Protein AF-A0A2L0UGZ5-F1 (afdb_monomer)

Secondary structure (DSSP, 8-state):
--HHHHHHHHHH-----TTSEEEESS--TT-----SSTT--EEEE-HHHHHHHHHHTT-SSS--S---TT--TTTHHHHHHHHHHHHHHHSS-HHHHHHHHHT--GGGS---

Structure (mmCIF, N/CA/C/O backbone):
data_AF-A0A2L0UGZ5-F1
#
_entry.id   AF-A0A2L0UGZ5-F1
#
loop_
_atom_site.group_PDB
_atom_site.id
_atom_site.type_symbol
_atom_site.label_atom_id
_atom_site.label_alt_id
_atom_site.label_comp_id
_atom_site.label_asym_id
_atom_site.label_entity_id
_atom_site.label_seq_id
_atom_site.pdbx_PDB_ins_code
_atom_site.Cartn_x
_atom_site.Cartn_y
_atom_site.Cartn_z
_atom_site.occupancy
_atom_site.B_iso_or_equiv
_atom_site.auth_seq_id
_atom_site.auth_comp_id
_atom_site.auth_asym_id
_atom_site.auth_atom_id
_atom_site.pdbx_PDB_model_num
ATOM 1 N N . MET A 1 1 ? 9.710 -10.144 10.662 1.00 61.59 1 MET A N 1
ATOM 2 C CA . MET A 1 1 ? 8.912 -8.895 10.584 1.00 61.59 1 MET A CA 1
ATOM 3 C C . MET A 1 1 ? 8.493 -8.663 9.128 1.00 61.59 1 MET A C 1
ATOM 5 O O . MET A 1 1 ? 9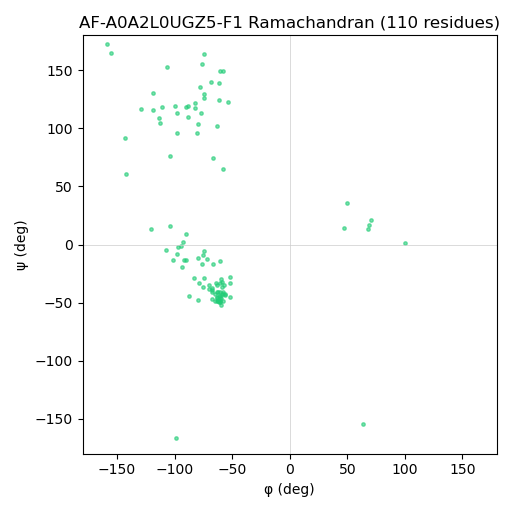.291 -8.956 8.250 1.00 61.59 1 MET A O 1
ATOM 9 N N . ARG A 1 2 ? 7.262 -8.204 8.836 1.00 83.81 2 ARG A N 1
ATOM 10 C CA . ARG A 1 2 ? 6.822 -7.892 7.455 1.00 83.81 2 ARG A CA 1
ATOM 11 C C . ARG A 1 2 ? 7.139 -6.418 7.126 1.00 83.81 2 ARG A C 1
ATOM 13 O O . ARG A 1 2 ? 6.530 -5.571 7.779 1.00 83.81 2 ARG A O 1
ATOM 20 N N . PRO A 1 3 ? 7.983 -6.097 6.120 1.00 88.56 3 PRO A N 1
ATOM 21 C CA . PRO A 1 3 ? 8.453 -4.727 5.858 1.00 88.56 3 PRO A CA 1
ATOM 22 C C . PRO A 1 3 ? 7.340 -3.680 5.743 1.00 88.56 3 PRO A C 1
ATOM 24 O O . PRO A 1 3 ? 7.392 -2.650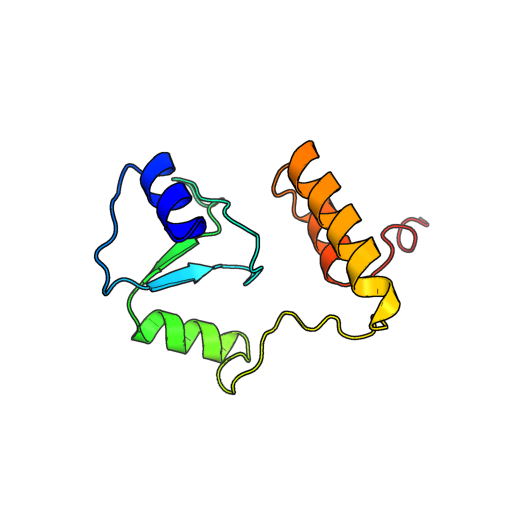 6.400 1.00 88.56 3 PRO A O 1
ATOM 27 N N . ARG A 1 4 ? 6.263 -3.990 5.008 1.00 89.81 4 ARG A N 1
ATOM 28 C CA . ARG A 1 4 ? 5.089 -3.107 4.871 1.00 89.81 4 ARG A CA 1
ATOM 29 C C . ARG A 1 4 ? 4.422 -2.763 6.205 1.00 89.81 4 ARG A C 1
ATOM 31 O O . ARG A 1 4 ? 4.021 -1.627 6.407 1.00 89.81 4 ARG A O 1
ATOM 38 N N . ARG A 1 5 ? 4.294 -3.734 7.121 1.00 92.75 5 ARG A N 1
ATOM 39 C CA . ARG A 1 5 ? 3.676 -3.481 8.436 1.00 92.75 5 ARG A CA 1
ATOM 40 C C . ARG A 1 5 ? 4.567 -2.606 9.303 1.00 92.75 5 ARG A C 1
ATOM 42 O O . ARG A 1 5 ? 4.044 -1.747 9.990 1.00 92.75 5 ARG A O 1
ATOM 49 N N . TYR A 1 6 ? 5.879 -2.816 9.236 1.00 93.12 6 TYR A N 1
ATOM 50 C CA . TYR A 1 6 ? 6.833 -1.968 9.939 1.00 93.12 6 TYR A CA 1
ATOM 51 C C . TYR A 1 6 ? 6.817 -0.534 9.412 1.00 93.12 6 TYR A C 1
ATOM 53 O O . TYR A 1 6 ? 6.681 0.385 10.204 1.00 93.12 6 TYR A O 1
ATOM 61 N N . ALA A 1 7 ? 6.872 -0.342 8.090 1.00 92.81 7 ALA A N 1
ATOM 62 C CA . ALA A 1 7 ? 6.808 0.988 7.486 1.00 92.81 7 ALA A CA 1
ATOM 63 C C . ALA A 1 7 ? 5.508 1.722 7.851 1.00 92.81 7 ALA A C 1
ATOM 65 O O . ALA A 1 7 ? 5.543 2.894 8.211 1.00 92.81 7 ALA A O 1
ATOM 66 N N . TYR A 1 8 ? 4.371 1.017 7.818 1.00 95.00 8 TYR A N 1
ATOM 67 C CA . TYR A 1 8 ? 3.088 1.570 8.247 1.00 95.00 8 TYR A CA 1
ATOM 68 C C . TYR A 1 8 ? 3.103 1.993 9.721 1.00 95.00 8 TYR A C 1
ATOM 70 O O . TYR A 1 8 ? 2.714 3.113 10.034 1.00 95.00 8 TYR A O 1
ATOM 78 N N . ASP A 1 9 ? 3.562 1.117 10.616 1.00 95.56 9 ASP A N 1
ATOM 79 C CA . ASP A 1 9 ? 3.640 1.391 12.055 1.00 95.56 9 ASP A CA 1
ATOM 80 C C . ASP A 1 9 ? 4.560 2.586 12.344 1.00 95.56 9 ASP A C 1
ATOM 82 O O . ASP A 1 9 ? 4.151 3.541 12.994 1.00 95.56 9 ASP A O 1
ATOM 86 N N . TYR A 1 10 ? 5.756 2.592 11.750 1.00 94.56 10 TYR A N 1
ATOM 87 C CA . TYR A 1 10 ? 6.745 3.656 11.902 1.00 94.56 10 TYR A CA 1
ATOM 88 C C . TYR A 1 10 ? 6.234 5.023 11.423 1.00 94.56 10 TYR A C 1
ATOM 90 O O . TYR A 1 10 ? 6.395 6.014 12.128 1.00 94.56 10 TYR A O 1
ATOM 98 N N . LEU A 1 11 ? 5.594 5.086 10.249 1.00 94.69 11 LEU A N 1
ATOM 99 C CA . LEU A 1 11 ? 5.169 6.359 9.652 1.00 94.69 11 LEU A CA 1
ATOM 100 C C . LEU A 1 11 ? 3.832 6.874 10.190 1.00 94.69 11 LEU A C 1
ATOM 102 O O . LEU A 1 11 ? 3.604 8.080 10.201 1.00 94.69 11 LEU A O 1
ATOM 106 N N . THR A 1 12 ? 2.938 5.986 10.628 1.00 92.94 12 THR A N 1
ATOM 107 C CA . THR A 1 12 ? 1.611 6.385 11.132 1.00 92.94 12 THR A CA 1
ATOM 108 C C . THR A 1 12 ? 1.509 6.392 12.656 1.00 92.94 12 THR A C 1
ATOM 110 O O . THR A 1 12 ? 0.523 6.902 13.188 1.00 92.94 12 THR A O 1
ATOM 113 N N . GLY A 1 13 ? 2.480 5.796 13.357 1.00 94.62 13 GLY A N 1
ATOM 114 C CA . GLY A 1 13 ? 2.435 5.543 14.799 1.00 94.62 13 GLY A CA 1
ATOM 115 C C . GLY A 1 13 ? 1.386 4.505 15.215 1.00 94.62 13 GLY A C 1
ATOM 116 O O . GLY A 1 13 ? 1.027 4.435 16.389 1.00 94.62 13 GLY A O 1
ATOM 117 N N . LYS A 1 14 ? 0.827 3.743 14.262 1.00 93.00 14 LYS A N 1
ATOM 118 C CA . LYS A 1 14 ? -0.283 2.810 14.501 1.00 93.00 14 LYS A CA 1
ATOM 119 C C . LYS A 1 14 ? 0.144 1.365 14.298 1.00 93.00 14 LYS A C 1
ATOM 121 O O . LYS A 1 14 ? 0.218 0.862 13.172 1.00 93.00 14 LYS A O 1
ATOM 126 N N . THR A 1 15 ? 0.245 0.643 15.406 1.00 94.56 15 THR A N 1
ATOM 127 C CA . THR A 1 15 ? 0.447 -0.802 15.372 1.00 94.56 15 THR A CA 1
ATOM 128 C C . THR A 1 15 ? -0.865 -1.511 15.042 1.00 94.56 15 THR A C 1
ATOM 130 O O . THR A 1 15 ? -1.823 -1.516 15.813 1.00 94.56 15 THR A O 1
ATOM 133 N N . LEU A 1 16 ? -0.924 -2.141 13.869 1.00 92.94 16 LEU A N 1
ATOM 134 C CA . LEU A 1 16 ? -2.112 -2.876 13.438 1.00 92.94 16 LEU A CA 1
ATOM 135 C C . LEU A 1 16 ? -2.210 -4.244 14.127 1.00 92.94 16 LEU A C 1
ATOM 137 O O . LEU A 1 16 ? -1.254 -5.026 14.107 1.00 92.94 16 LEU A O 1
ATOM 141 N N . HIS A 1 17 ? -3.409 -4.590 14.603 1.00 92.75 17 HIS A N 1
ATOM 142 C CA . HIS A 1 17 ? -3.740 -5.941 15.067 1.00 92.75 17 HIS A CA 1
ATOM 143 C C . HIS A 1 17 ? -3.515 -6.993 13.961 1.00 92.75 17 HIS A C 1
ATOM 145 O O . HIS A 1 17 ? -3.665 -6.709 12.767 1.00 92.75 17 HIS A O 1
ATOM 151 N N . SER A 1 18 ? -3.163 -8.227 14.335 1.00 88.44 18 SER A N 1
ATOM 152 C CA . SER A 1 18 ? -2.820 -9.313 13.397 1.00 88.44 18 SER A CA 1
ATOM 153 C C . SER A 1 18 ? -3.950 -9.661 12.417 1.00 88.44 18 SER A C 1
ATOM 155 O O . SER A 1 18 ? -3.680 -9.987 11.263 1.00 88.44 18 SER A O 1
ATOM 157 N N . GLY A 1 19 ? -5.208 -9.520 12.847 1.00 91.44 19 GLY A N 1
ATOM 158 C CA . GLY A 1 19 ? -6.404 -9.729 12.021 1.00 91.44 19 GLY A CA 1
ATOM 159 C C . GLY A 1 19 ? -6.664 -8.650 10.960 1.00 91.44 19 GLY A C 1
ATOM 160 O O . GLY A 1 19 ? -7.484 -8.866 10.069 1.00 91.44 19 GLY A O 1
ATOM 161 N N . ILE A 1 20 ? -5.968 -7.508 11.022 1.00 94.56 20 ILE A N 1
ATOM 162 C CA . ILE A 1 20 ? -6.083 -6.442 10.020 1.00 94.56 20 ILE A CA 1
ATOM 163 C C . ILE A 1 20 ? -5.196 -6.772 8.822 1.00 94.56 20 ILE A C 1
ATOM 165 O O . ILE A 1 20 ? -3.969 -6.908 8.944 1.00 94.56 20 ILE A O 1
ATOM 169 N N . ALA A 1 21 ? -5.822 -6.863 7.651 1.00 93.19 21 ALA A N 1
ATOM 170 C CA . ALA A 1 21 ? -5.125 -6.979 6.385 1.00 93.19 21 ALA A CA 1
ATOM 171 C C . ALA A 1 21 ? -4.532 -5.615 6.016 1.00 93.19 21 ALA A C 1
ATOM 173 O O . ALA A 1 21 ? -5.226 -4.603 6.026 1.00 93.19 21 ALA A O 1
ATOM 174 N N . LEU A 1 22 ? -3.242 -5.593 5.684 1.00 93.50 22 LEU A N 1
ATOM 175 C CA . LEU A 1 22 ? -2.588 -4.408 5.137 1.00 93.50 22 LEU A CA 1
ATOM 176 C C . LEU A 1 22 ? -2.533 -4.559 3.616 1.00 93.50 22 LEU A C 1
ATOM 178 O O . LEU A 1 22 ? -1.673 -5.271 3.088 1.00 93.50 22 LEU A O 1
ATOM 182 N N . MET A 1 23 ? -3.515 -3.964 2.944 1.00 92.94 23 MET A N 1
ATOM 183 C CA . MET A 1 23 ? -3.689 -4.007 1.492 1.00 92.94 23 MET A CA 1
ATOM 184 C C . MET A 1 23 ? -2.688 -3.070 0.811 1.00 92.94 23 MET A C 1
ATOM 186 O O . MET A 1 23 ? -2.215 -2.114 1.427 1.00 92.94 23 MET A O 1
ATOM 190 N N . HIS A 1 24 ? -2.365 -3.345 -0.456 1.00 90.94 24 HIS A N 1
ATOM 191 C CA . HIS A 1 24 ? -1.485 -2.502 -1.263 1.00 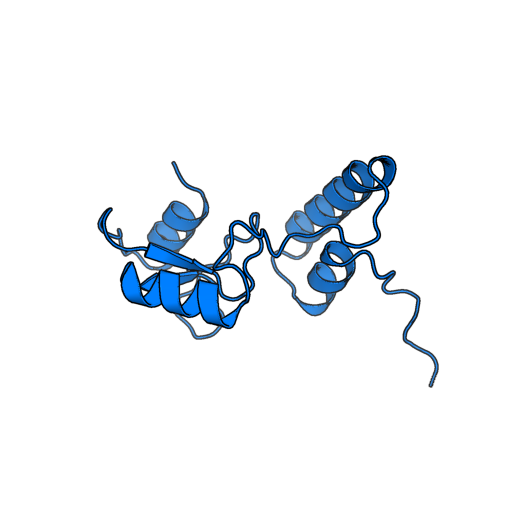90.94 24 HIS A CA 1
ATOM 192 C C . HIS A 1 24 ? -2.235 -1.968 -2.484 1.00 90.94 24 HIS A C 1
ATOM 194 O O . HIS A 1 24 ? -2.831 -2.753 -3.217 1.00 90.94 24 HIS A O 1
ATOM 200 N N . VAL A 1 25 ? -2.178 -0.662 -2.747 1.00 89.19 25 VAL A N 1
ATOM 201 C CA . VAL A 1 25 ? -2.911 -0.032 -3.865 1.00 89.19 25 VAL A CA 1
ATOM 202 C C . VAL A 1 25 ? -2.484 -0.630 -5.212 1.00 89.19 25 VAL A C 1
ATOM 204 O O . VAL A 1 25 ? -3.319 -1.166 -5.936 1.00 89.19 25 VAL A O 1
ATOM 207 N N . TYR A 1 26 ? -1.175 -0.658 -5.485 1.00 82.12 26 TYR A N 1
ATOM 208 C CA . TYR A 1 26 ? -0.604 -1.147 -6.754 1.00 82.12 26 TYR A CA 1
ATOM 209 C C . TYR A 1 26 ? -0.156 -2.612 -6.768 1.00 82.12 26 TYR A C 1
ATOM 211 O O . TYR A 1 26 ? 0.347 -3.100 -7.773 1.00 82.12 26 TYR A O 1
ATOM 219 N N . ASP A 1 27 ? -0.294 -3.314 -5.643 1.00 80.06 27 ASP A N 1
ATOM 220 C CA . ASP A 1 27 ? 0.138 -4.708 -5.487 1.00 80.06 27 ASP A CA 1
ATOM 221 C C . ASP A 1 27 ? 1.557 -5.066 -5.916 1.00 80.06 27 ASP A C 1
ATOM 223 O O . ASP A 1 27 ? 1.830 -6.183 -6.363 1.00 80.06 27 ASP A O 1
ATOM 227 N N . VAL A 1 28 ? 2.475 -4.134 -5.686 1.00 77.38 28 VAL A N 1
ATOM 228 C CA . VAL A 1 28 ? 3.895 -4.346 -5.931 1.00 77.38 28 VAL A CA 1
ATOM 229 C C . VAL A 1 28 ? 4.535 -4.944 -4.676 1.00 77.38 28 VAL A C 1
ATOM 231 O O . VAL A 1 28 ? 4.503 -4.308 -3.622 1.00 77.38 28 VAL A O 1
ATOM 234 N N . PRO A 1 29 ? 5.115 -6.159 -4.741 1.00 71.50 29 PRO A N 1
ATOM 235 C CA . PRO A 1 29 ? 5.590 -6.875 -3.552 1.00 71.50 29 PRO A CA 1
ATOM 236 C C . PRO A 1 29 ? 6.662 -6.138 -2.737 1.00 71.50 29 PRO A C 1
ATOM 238 O O . PRO A 1 29 ? 6.730 -6.326 -1.521 1.00 71.50 29 PRO A O 1
ATOM 241 N N . LEU A 1 30 ? 7.478 -5.315 -3.402 1.00 76.62 30 LEU A N 1
ATOM 242 C CA . LEU A 1 30 ? 8.592 -4.573 -2.805 1.00 76.62 30 LEU A CA 1
ATOM 243 C C . LEU A 1 30 ? 8.211 -3.169 -2.324 1.00 76.62 30 LEU A C 1
ATOM 245 O O . LEU A 1 30 ? 8.975 -2.555 -1.585 1.00 76.62 30 LEU A O 1
ATOM 249 N N . CYS A 1 31 ? 7.041 -2.658 -2.709 1.00 84.00 31 CYS A N 1
ATOM 250 C CA . CYS A 1 31 ? 6.632 -1.325 -2.300 1.00 84.00 31 CYS A CA 1
ATOM 251 C C . CYS A 1 31 ? 6.206 -1.321 -0.826 1.00 84.00 31 CYS A C 1
ATOM 253 O O . CYS A 1 31 ? 5.353 -2.097 -0.380 1.00 84.00 31 CYS A O 1
ATOM 255 N N . VAL A 1 32 ? 6.837 -0.428 -0.067 1.00 90.44 32 VAL A N 1
ATOM 256 C CA . VAL A 1 32 ? 6.587 -0.194 1.362 1.00 90.44 32 VAL A CA 1
ATOM 257 C C . VAL A 1 32 ? 6.156 1.243 1.643 1.00 90.44 32 VAL A C 1
ATOM 259 O O . VAL A 1 32 ? 6.145 1.649 2.798 1.00 90.44 32 VAL A O 1
ATOM 262 N N . HIS A 1 33 ? 5.806 2.001 0.600 1.00 90.75 33 HIS A N 1
ATOM 263 C CA . HIS A 1 33 ? 5.433 3.406 0.709 1.00 90.75 33 HIS A CA 1
ATOM 264 C C . HIS A 1 33 ? 4.164 3.563 1.558 1.00 90.75 33 HIS A C 1
ATOM 266 O O . HIS A 1 33 ? 3.050 3.281 1.110 1.00 90.75 33 HIS A O 1
ATOM 272 N N . ALA A 1 34 ? 4.362 3.961 2.811 1.00 92.56 34 ALA A N 1
ATOM 273 C CA . ALA A 1 34 ? 3.303 4.316 3.736 1.00 92.56 34 ALA A CA 1
ATOM 274 C C . ALA A 1 34 ? 3.295 5.835 3.905 1.00 92.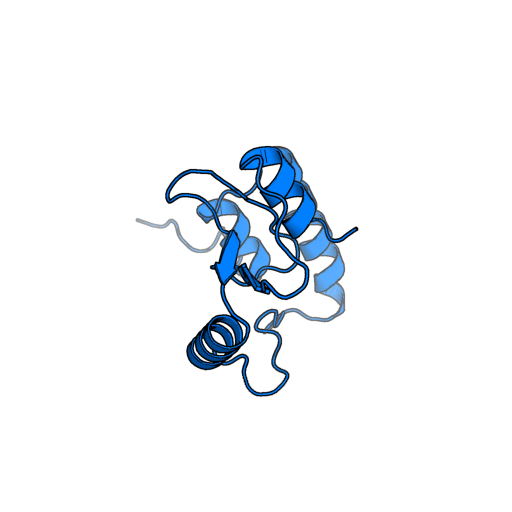56 34 ALA A C 1
ATOM 276 O O . ALA A 1 34 ? 4.329 6.483 3.784 1.00 92.56 34 ALA A O 1
ATOM 277 N N . GLY A 1 35 ? 2.136 6.386 4.221 1.00 91.19 35 GLY A N 1
ATOM 278 C CA . GLY A 1 35 ? 1.960 7.805 4.487 1.00 91.19 35 GLY A CA 1
ATOM 279 C C . GLY A 1 35 ? 0.749 8.022 5.381 1.00 91.19 35 GLY A C 1
ATOM 280 O O . GLY A 1 35 ? -0.073 7.120 5.573 1.00 91.19 35 GLY A O 1
ATOM 281 N N . THR A 1 36 ? 0.647 9.217 5.952 1.00 90.06 36 THR A N 1
ATOM 282 C CA . THR A 1 36 ? -0.541 9.664 6.695 1.00 90.06 36 THR A CA 1
ATOM 283 C C . THR A 1 36 ? -1.554 10.372 5.793 1.00 90.06 36 THR A 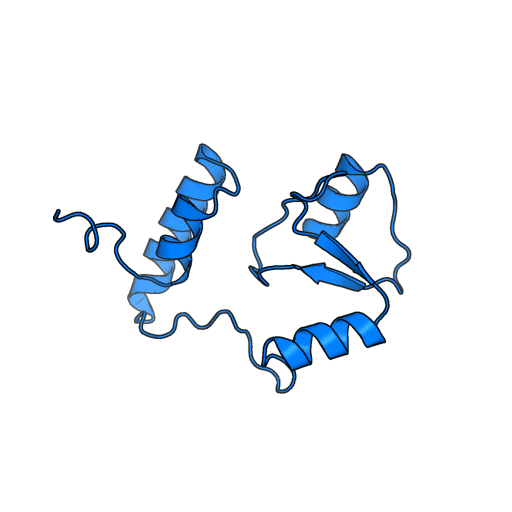C 1
ATOM 285 O O . THR A 1 36 ? -2.693 10.573 6.213 1.00 90.06 36 THR A O 1
ATOM 288 N N . GLY A 1 37 ? -1.149 10.730 4.570 1.00 88.75 37 GLY A N 1
ATOM 289 C CA . GLY A 1 37 ? -1.964 11.394 3.562 1.00 88.75 37 GLY A CA 1
ATOM 290 C C . GLY A 1 37 ? -2.529 10.444 2.507 1.00 88.75 37 GLY A C 1
ATOM 291 O O . GLY A 1 37 ? -2.537 9.221 2.654 1.00 88.75 37 GLY A O 1
ATOM 292 N N . THR A 1 38 ? -3.029 11.033 1.422 1.00 87.44 38 THR A N 1
ATOM 293 C CA . THR A 1 38 ? -3.610 10.312 0.278 1.00 87.44 38 THR A CA 1
ATOM 294 C C . THR A 1 38 ? -2.565 9.657 -0.626 1.00 87.44 38 THR A C 1
ATOM 296 O O . THR A 1 38 ? -2.932 8.903 -1.520 1.00 87.44 38 THR A O 1
ATOM 299 N N . ASP A 1 39 ? -1.285 9.948 -0.408 1.00 88.00 39 ASP A N 1
ATOM 300 C CA . ASP A 1 39 ? -0.136 9.393 -1.126 1.00 88.00 39 ASP A CA 1
ATOM 301 C C . ASP A 1 39 ? 0.267 7.991 -0.636 1.00 88.00 39 ASP A C 1
ATOM 303 O O . ASP A 1 39 ? 1.020 7.294 -1.306 1.00 88.00 39 ASP A O 1
ATOM 307 N N . THR A 1 40 ? -0.266 7.518 0.496 1.00 92.75 40 THR A N 1
ATOM 308 C CA . THR A 1 40 ? 0.031 6.171 1.004 1.00 92.75 40 THR A CA 1
ATOM 309 C C . THR A 1 40 ? -0.401 5.060 0.042 1.00 92.75 40 THR A C 1
ATOM 311 O O . THR A 1 40 ? -1.515 5.050 -0.485 1.00 92.75 40 THR A O 1
ATOM 314 N N . HIS A 1 41 ? 0.434 4.028 -0.112 1.00 93.75 41 HIS A N 1
ATOM 315 C CA . HIS A 1 41 ? 0.069 2.820 -0.867 1.00 93.75 41 HIS A CA 1
ATOM 316 C C . HIS A 1 41 ? -0.414 1.684 0.026 1.00 93.75 41 HIS A C 1
ATOM 318 O O . HIS A 1 41 ? -0.781 0.620 -0.482 1.00 93.75 41 HIS A O 1
ATOM 324 N N . LEU A 1 42 ? -0.416 1.888 1.344 1.00 93.94 42 LEU A N 1
ATOM 325 C CA . LEU A 1 42 ? -0.780 0.884 2.332 1.00 93.94 42 LEU A CA 1
ATOM 326 C C . LEU A 1 42 ? -2.103 1.250 2.996 1.00 93.94 42 LEU A C 1
ATOM 328 O O . LEU A 1 42 ? -2.209 2.263 3.686 1.00 93.94 42 LEU A O 1
ATOM 332 N N . LEU A 1 43 ? -3.098 0.381 2.818 1.00 94.19 43 LEU A N 1
ATOM 333 C CA . LEU A 1 43 ? -4.452 0.592 3.318 1.00 94.19 43 LEU A CA 1
ATOM 334 C C . LEU A 1 43 ? -4.823 -0.518 4.311 1.00 94.19 43 LEU A C 1
ATOM 336 O O . LEU A 1 43 ? -4.886 -1.689 3.918 1.00 94.19 43 LEU A O 1
ATOM 340 N N . PRO A 1 44 ? -5.060 -0.205 5.597 1.00 95.00 44 PRO A N 1
ATOM 341 C CA . PRO A 1 44 ? -5.599 -1.183 6.528 1.00 95.00 44 PRO A CA 1
ATOM 342 C C . PRO A 1 44 ? -7.044 -1.523 6.147 1.00 95.00 44 PRO A C 1
ATOM 344 O O . PRO A 1 44 ? -7.835 -0.655 5.786 1.00 95.00 44 PRO A O 1
ATOM 347 N N . GLY A 1 45 ? -7.405 -2.796 6.247 1.00 94.50 45 GLY A N 1
ATOM 348 C CA . GLY A 1 45 ? -8.751 -3.264 5.960 1.00 94.50 45 GLY A CA 1
ATOM 349 C C . GLY A 1 45 ? -9.061 -4.598 6.619 1.00 94.50 45 GLY A C 1
ATOM 350 O O . GLY A 1 45 ? -8.204 -5.267 7.204 1.00 94.50 45 GLY A O 1
ATOM 351 N N . THR A 1 46 ? -10.322 -5.000 6.517 1.00 95.50 46 THR A N 1
ATOM 352 C CA . THR A 1 46 ? -10.759 -6.335 6.925 1.00 95.50 46 THR A CA 1
ATOM 353 C C . THR A 1 46 ? -10.305 -7.377 5.903 1.00 95.50 46 THR A C 1
ATOM 355 O O . THR A 1 46 ? -9.978 -7.056 4.757 1.00 95.50 46 THR A O 1
ATOM 358 N N . GLN A 1 47 ? -10.334 -8.655 6.285 1.00 92.31 47 GLN A N 1
ATOM 359 C CA . GLN A 1 47 ? -10.102 -9.741 5.327 1.00 92.31 47 GLN A CA 1
ATOM 360 C C . GLN A 1 47 ? -11.117 -9.718 4.175 1.00 92.31 47 GLN A C 1
ATOM 362 O O . GLN A 1 47 ? -10.737 -9.945 3.030 1.00 92.31 47 GLN A O 1
ATOM 367 N N . ALA A 1 48 ? -12.378 -9.369 4.451 1.00 93.75 48 ALA A N 1
ATOM 368 C CA . ALA A 1 48 ? -13.405 -9.223 3.421 1.00 93.75 48 ALA A CA 1
ATOM 369 C C . ALA A 1 48 ? -13.050 -8.124 2.402 1.00 93.75 48 ALA A C 1
ATOM 371 O O . ALA A 1 48 ? -13.128 -8.361 1.198 1.00 93.75 48 ALA A O 1
ATOM 372 N N . LEU A 1 49 ? -12.579 -6.958 2.866 1.00 94.44 49 LEU A N 1
ATOM 373 C CA . LEU A 1 49 ? -12.116 -5.879 1.984 1.00 94.44 49 LEU A CA 1
ATOM 374 C C . LEU A 1 49 ? -10.897 -6.299 1.157 1.00 94.44 49 LEU A C 1
ATOM 376 O O . LEU A 1 49 ? -10.855 -6.035 -0.040 1.00 94.44 49 LEU A O 1
ATOM 380 N N . ASN A 1 50 ? -9.948 -7.014 1.761 1.00 91.19 50 ASN A N 1
ATOM 381 C CA . ASN A 1 50 ? -8.783 -7.541 1.052 1.00 91.19 50 ASN A CA 1
ATOM 382 C C . ASN A 1 50 ? -9.179 -8.548 -0.040 1.00 91.19 50 ASN A C 1
ATOM 384 O O . ASN A 1 50 ? -8.641 -8.512 -1.143 1.00 91.19 50 ASN A O 1
ATOM 388 N N . MET A 1 51 ? -10.141 -9.432 0.229 1.00 89.88 51 MET A N 1
ATOM 389 C CA . MET A 1 51 ? -10.636 -10.374 -0.780 1.00 89.88 51 MET A CA 1
ATOM 390 C C . MET A 1 51 ? -11.392 -9.666 -1.909 1.00 89.88 51 MET A C 1
ATOM 392 O O . MET A 1 51 ? -11.196 -10.008 -3.076 1.00 89.88 51 MET A O 1
ATOM 396 N N . LEU A 1 52 ? -12.189 -8.643 -1.586 1.00 91.88 52 LEU A N 1
ATOM 397 C CA . LEU A 1 52 ? -12.874 -7.815 -2.577 1.00 91.88 52 LEU A CA 1
ATOM 398 C C . LEU A 1 52 ? -11.883 -7.047 -3.465 1.00 91.88 52 LEU A C 1
ATOM 400 O O . LEU A 1 52 ? -12.018 -7.067 -4.687 1.00 91.88 52 LEU A O 1
ATOM 404 N N . ASP A 1 53 ? -10.865 -6.420 -2.870 1.00 89.69 53 ASP A N 1
ATOM 405 C CA . ASP A 1 53 ? -9.778 -5.738 -3.582 1.00 89.69 53 ASP A CA 1
ATOM 406 C C . ASP A 1 53 ? -9.041 -6.698 -4.524 1.00 89.69 53 ASP A C 1
ATOM 408 O O . ASP A 1 53 ? -8.895 -6.436 -5.720 1.00 89.69 53 ASP A O 1
ATOM 412 N N . ARG A 1 54 ? -8.659 -7.875 -4.017 1.00 86.00 54 ARG A N 1
ATOM 413 C CA . ARG A 1 54 ? -8.040 -8.925 -4.832 1.00 86.00 54 ARG A CA 1
ATOM 414 C C . ARG A 1 54 ? -8.930 -9.347 -5.991 1.00 86.00 54 ARG A C 1
ATOM 416 O O . ARG A 1 54 ? -8.414 -9.520 -7.091 1.00 86.00 54 ARG A O 1
ATOM 423 N N . SER A 1 55 ? -10.233 -9.505 -5.770 1.00 86.38 55 SER A N 1
ATOM 424 C CA . SER A 1 55 ? -11.182 -9.852 -6.830 1.00 86.38 55 SER A CA 1
ATOM 425 C C . SER A 1 55 ? -11.249 -8.773 -7.907 1.00 86.38 55 SER A C 1
ATOM 427 O O . SER A 1 55 ? -11.079 -9.088 -9.083 1.00 86.38 55 SER A O 1
ATOM 429 N N . ARG A 1 56 ? -11.400 -7.500 -7.512 1.00 85.31 56 ARG A N 1
ATOM 430 C CA . ARG A 1 56 ? -11.419 -6.344 -8.429 1.00 85.31 56 ARG A CA 1
ATOM 431 C C . ARG A 1 56 ? -10.155 -6.254 -9.281 1.00 85.31 56 ARG A C 1
ATOM 433 O O . ARG A 1 56 ? -10.224 -5.893 -10.447 1.00 85.31 56 ARG A O 1
ATOM 440 N N . LYS A 1 57 ? -9.010 -6.635 -8.716 1.00 82.38 57 LYS A N 1
ATOM 441 C CA . LYS A 1 57 ? -7.708 -6.623 -9.396 1.00 82.38 57 LYS A CA 1
ATOM 442 C C . LYS A 1 57 ? -7.372 -7.924 -10.133 1.00 82.38 57 LYS A C 1
ATOM 444 O O . LYS A 1 57 ? -6.233 -8.114 -10.553 1.00 82.38 57 LYS A O 1
ATOM 449 N N . GLY A 1 58 ? -8.320 -8.856 -10.250 1.00 77.88 58 GLY A N 1
ATOM 450 C CA . GLY A 1 58 ? -8.113 -10.123 -10.961 1.00 77.88 58 GLY A CA 1
ATOM 451 C C . GLY A 1 58 ? -7.176 -11.115 -10.254 1.00 77.88 58 GLY A C 1
ATOM 452 O O . GLY A 1 58 ? -6.649 -12.021 -10.890 1.00 77.88 58 GLY A O 1
ATOM 453 N N . ARG A 1 59 ? -6.970 -10.977 -8.936 1.00 73.19 59 ARG A N 1
ATOM 454 C CA . ARG A 1 59 ? -6.083 -11.811 -8.091 1.00 73.19 59 ARG A CA 1
ATOM 455 C C . ARG A 1 59 ? -6.812 -12.831 -7.215 1.00 73.19 59 ARG A C 1
ATOM 457 O O . ARG A 1 59 ? -6.246 -13.324 -6.232 1.00 73.19 59 ARG A O 1
ATOM 464 N N . HIS A 1 60 ? -8.076 -13.109 -7.519 1.00 67.94 60 HIS A N 1
ATOM 465 C CA . HIS A 1 60 ? -8.893 -14.058 -6.759 1.00 67.94 60 HIS A CA 1
ATOM 466 C C . HIS A 1 60 ? -8.424 -15.513 -6.954 1.00 67.94 60 HIS A C 1
ATOM 468 O O . HIS A 1 60 ? -8.405 -16.273 -5.991 1.00 67.94 60 HIS A O 1
ATOM 474 N N . ALA A 1 61 ? -7.951 -15.878 -8.151 1.00 57.19 61 ALA A N 1
ATOM 475 C CA . ALA A 1 61 ? -7.517 -17.235 -8.492 1.00 57.19 61 ALA A CA 1
ATOM 476 C C . ALA A 1 61 ? -5.985 -17.354 -8.533 1.00 57.19 61 ALA A C 1
ATOM 478 O O . ALA A 1 61 ? -5.409 -17.321 -9.612 1.00 57.19 61 ALA A O 1
ATOM 479 N N . TYR A 1 62 ? -5.320 -17.407 -7.367 1.00 51.97 62 TYR A N 1
ATOM 480 C CA . TYR A 1 62 ? -3.863 -17.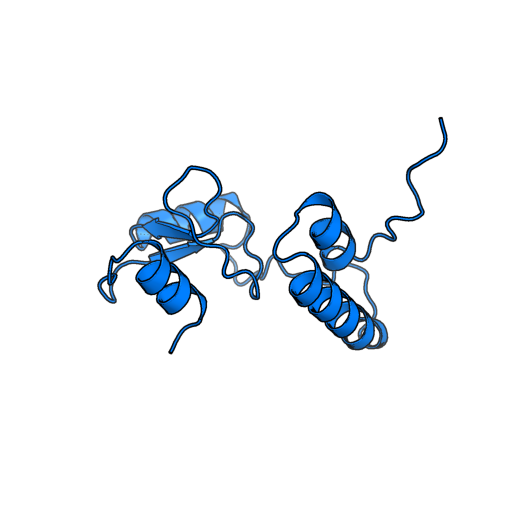648 -7.199 1.00 51.97 62 TYR A CA 1
ATOM 481 C C . TYR A 1 62 ? -2.910 -16.837 -8.112 1.00 51.97 62 TYR A C 1
ATOM 483 O O . TYR A 1 62 ? -1.724 -17.131 -8.226 1.00 51.97 62 TYR A O 1
ATOM 491 N N . ALA A 1 63 ? -3.420 -15.795 -8.764 1.00 49.78 63 ALA A N 1
ATOM 492 C CA . ALA A 1 63 ? -2.706 -15.026 -9.755 1.00 49.78 63 ALA A CA 1
ATOM 493 C C . ALA A 1 63 ? -1.963 -13.910 -9.028 1.00 49.78 63 ALA A C 1
ATOM 495 O O . ALA A 1 63 ? -2.574 -12.958 -8.534 1.00 49.78 63 ALA A O 1
ATOM 496 N N . SER A 1 64 ? -0.637 -14.006 -8.965 1.00 53.44 64 SER A N 1
ATOM 497 C CA . SER A 1 64 ? 0.169 -12.805 -8.804 1.00 53.44 64 SER A CA 1
ATOM 498 C C . SER A 1 64 ? -0.084 -11.921 -10.033 1.00 53.44 64 SER A C 1
ATOM 500 O O . SER A 1 64 ? 0.078 -12.352 -11.175 1.00 53.44 64 SER A O 1
ATOM 502 N N . THR A 1 65 ? -0.514 -10.674 -9.825 1.00 50.88 65 THR A N 1
ATOM 503 C CA . THR A 1 65 ? -0.478 -9.643 -10.883 1.00 50.88 65 THR A CA 1
ATOM 504 C C . THR A 1 65 ? 0.950 -9.281 -11.257 1.00 50.88 65 THR A C 1
ATOM 506 O O . THR A 1 65 ? 1.162 -8.735 -12.334 1.00 50.88 65 THR A O 1
ATOM 509 N N . PHE A 1 66 ? 1.919 -9.638 -10.405 1.00 53.19 66 PHE A N 1
ATOM 510 C CA . PHE A 1 66 ? 3.331 -9.703 -10.746 1.00 53.19 66 PHE A CA 1
ATOM 511 C C . PHE A 1 66 ? 3.537 -10.826 -11.763 1.00 53.19 66 PHE A C 1
ATOM 513 O O . PHE A 1 66 ? 3.949 -11.942 -11.446 1.00 53.19 66 PHE A O 1
ATOM 520 N N . ARG A 1 67 ? 3.115 -10.548 -12.989 1.00 53.62 67 ARG A N 1
ATOM 521 C CA . ARG A 1 67 ? 3.547 -11.269 -14.162 1.00 53.62 67 ARG A CA 1
ATOM 522 C C . ARG A 1 67 ? 4.643 -10.399 -14.737 1.00 53.62 67 ARG A C 1
ATOM 524 O O . ARG A 1 67 ? 4.350 -9.321 -15.240 1.00 53.62 67 ARG A O 1
ATOM 531 N N . TRP A 1 68 ? 5.866 -10.903 -14.698 1.00 54.28 68 TRP A N 1
ATOM 532 C CA . TRP A 1 68 ? 6.877 -10.616 -15.709 1.00 54.28 68 TRP A CA 1
ATOM 533 C C . TRP A 1 68 ? 6.319 -11.061 -17.075 1.00 54.28 68 TRP A C 1
ATOM 535 O O . TRP A 1 68 ? 6.703 -12.086 -17.632 1.00 54.28 68 TRP A O 1
ATOM 545 N N . ARG A 1 69 ? 5.247 -10.416 -17.544 1.00 48.78 69 ARG A N 1
ATOM 546 C CA . ARG A 1 69 ? 4.494 -10.848 -18.717 1.00 48.78 69 ARG A CA 1
ATOM 547 C C . ARG A 1 69 ? 5.302 -10.362 -19.917 1.00 48.78 69 ARG A C 1
ATOM 549 O O . ARG A 1 69 ? 5.294 -9.175 -20.196 1.00 48.78 69 ARG A O 1
ATOM 556 N N . GLY A 1 70 ? 6.015 -11.274 -20.575 1.00 53.03 70 GLY A N 1
ATOM 557 C CA . GLY A 1 70 ? 6.856 -10.962 -21.738 1.00 53.03 70 GLY A CA 1
ATOM 558 C C . GLY A 1 70 ? 8.354 -10.832 -21.451 1.00 53.03 70 GLY A C 1
ATOM 559 O O . GLY A 1 70 ? 9.113 -10.597 -22.380 1.00 53.03 70 GLY A O 1
ATOM 560 N N . VAL A 1 71 ? 8.794 -11.038 -20.207 1.00 56.34 71 VAL A N 1
ATOM 561 C CA . VAL A 1 71 ? 10.216 -10.982 -19.841 1.00 56.34 71 VAL A CA 1
ATOM 562 C C . VAL A 1 71 ? 10.747 -12.409 -19.755 1.00 56.34 71 VAL A C 1
ATOM 564 O O . VAL A 1 71 ? 10.240 -13.220 -18.975 1.00 56.34 71 VAL A O 1
ATOM 567 N N . GLY A 1 72 ? 11.745 -12.744 -20.574 1.00 59.53 72 GLY A N 1
ATOM 568 C CA . GLY A 1 72 ? 12.380 -14.060 -20.511 1.00 59.53 72 GLY A CA 1
ATOM 569 C C . GLY A 1 72 ? 13.005 -14.295 -19.132 1.00 59.53 72 GLY A C 1
ATOM 570 O O . GLY A 1 72 ? 13.480 -13.357 -18.495 1.00 59.53 72 GLY A O 1
ATOM 571 N N . HIS A 1 73 ? 13.061 -15.545 -18.660 1.00 57.75 73 HIS A N 1
ATOM 572 C CA . HIS A 1 73 ? 13.635 -15.875 -17.344 1.00 57.75 73 HIS A CA 1
ATOM 573 C C . HIS A 1 73 ? 15.051 -15.300 -17.116 1.00 57.75 73 HIS A C 1
ATOM 575 O O . HIS A 1 73 ? 15.405 -14.997 -15.980 1.00 57.75 73 HIS A O 1
ATOM 581 N N . GLY A 1 74 ? 15.838 -15.103 -18.182 1.00 67.00 74 GLY A N 1
ATOM 582 C CA . GLY A 1 74 ? 17.172 -14.492 -18.124 1.00 67.00 74 GLY A CA 1
ATOM 583 C C . GLY A 1 74 ? 17.200 -12.965 -17.956 1.00 67.00 74 GLY A C 1
ATOM 584 O O . GLY A 1 74 ? 18.229 -12.430 -17.563 1.00 67.00 74 GLY A O 1
ATOM 585 N N . GLN A 1 75 ? 16.096 -12.259 -18.211 1.00 67.12 75 GLN A N 1
ATOM 586 C CA . GLN A 1 75 ? 16.000 -10.794 -18.092 1.00 67.12 75 GLN A CA 1
ATOM 587 C C . GLN A 1 75 ? 15.486 -10.340 -16.714 1.00 67.12 75 GLN A C 1
ATOM 589 O O . GLN A 1 75 ? 15.741 -9.213 -16.296 1.00 67.12 75 GLN A O 1
ATOM 594 N N . ILE A 1 76 ? 14.830 -11.238 -15.970 1.00 69.31 76 ILE A N 1
ATOM 595 C CA . ILE A 1 76 ? 14.316 -10.980 -14.615 1.00 69.31 76 ILE A CA 1
ATOM 596 C C . ILE A 1 76 ? 15.411 -10.496 -13.642 1.00 69.31 76 ILE A C 1
ATOM 598 O O . ILE A 1 76 ? 15.142 -9.555 -12.891 1.00 69.31 76 ILE A O 1
ATOM 602 N N . PRO A 1 77 ? 16.632 -11.077 -13.609 1.00 77.38 77 PRO A N 1
ATOM 603 C CA . PRO A 1 77 ? 17.678 -10.615 -12.699 1.00 77.38 77 PRO A CA 1
ATOM 604 C C . PRO A 1 77 ? 18.117 -9.179 -12.995 1.00 77.38 77 PRO A C 1
ATOM 606 O O . PRO A 1 77 ? 18.192 -8.374 -12.071 1.00 77.38 77 PRO A O 1
ATOM 609 N N . ALA A 1 78 ? 18.343 -8.844 -14.270 1.00 77.88 78 ALA A N 1
ATOM 610 C CA . ALA A 1 78 ? 18.761 -7.506 -14.688 1.00 77.88 78 ALA A CA 1
ATOM 611 C C . ALA A 1 78 ? 17.692 -6.456 -14.350 1.00 77.88 78 ALA A C 1
ATOM 613 O O . ALA A 1 78 ? 17.993 -5.480 -13.667 1.00 77.88 78 ALA A O 1
ATOM 614 N N . GLN A 1 79 ? 16.428 -6.724 -14.696 1.00 76.88 79 GLN A N 1
ATOM 615 C CA . GLN A 1 79 ? 15.312 -5.835 -14.357 1.00 76.88 79 GLN A CA 1
ATOM 616 C C . GLN A 1 79 ? 15.108 -5.703 -12.842 1.00 76.88 79 GLN A C 1
ATOM 618 O O . GLN A 1 79 ? 14.770 -4.632 -12.350 1.00 76.88 79 GLN A O 1
ATOM 623 N N . SER A 1 80 ? 15.348 -6.765 -12.066 1.00 77.56 80 SER A N 1
ATOM 624 C CA . SER A 1 80 ? 15.276 -6.696 -10.600 1.00 77.56 80 SER A CA 1
ATOM 625 C C . SER A 1 80 ? 16.386 -5.823 -10.004 1.00 77.56 80 SER A C 1
ATOM 627 O O . SER A 1 80 ? 16.143 -5.120 -9.022 1.00 77.56 80 SER A O 1
ATOM 629 N N . VAL A 1 81 ? 17.596 -5.863 -10.574 1.00 84.25 81 VAL A N 1
ATOM 630 C CA . VAL A 1 81 ? 18.718 -5.005 -10.161 1.00 84.25 81 VAL A CA 1
ATOM 631 C C . VAL A 1 81 ? 18.425 -3.546 -10.495 1.00 84.25 81 VAL A C 1
ATOM 633 O O . VAL A 1 81 ? 18.576 -2.691 -9.623 1.00 84.25 81 VAL A O 1
ATOM 636 N N . GLU A 1 82 ? 17.949 -3.272 -11.707 1.00 85.50 82 GLU A N 1
ATOM 637 C CA . GLU A 1 82 ? 17.588 -1.928 -12.163 1.00 85.50 82 GLU A CA 1
ATOM 638 C C . GLU A 1 82 ? 16.442 -1.333 -11.334 1.00 85.50 82 GLU A C 1
ATOM 640 O O . GLU A 1 82 ? 16.569 -0.241 -10.781 1.00 85.50 82 GLU A O 1
ATOM 645 N N . LEU A 1 83 ? 15.370 -2.104 -11.123 1.00 83.75 83 LEU A N 1
ATOM 646 C CA . LEU A 1 83 ? 14.262 -1.721 -10.250 1.00 83.75 83 LEU A CA 1
ATOM 647 C C . LEU A 1 83 ? 14.748 -1.403 -8.832 1.00 83.75 83 LEU A C 1
ATOM 649 O O . LEU A 1 83 ? 14.305 -0.431 -8.223 1.00 83.75 83 LEU A O 1
ATOM 653 N N . ARG A 1 84 ? 15.662 -2.214 -8.286 1.00 84.88 84 ARG A N 1
ATOM 654 C CA . ARG A 1 84 ? 16.228 -1.967 -6.956 1.00 84.88 84 ARG A CA 1
ATOM 655 C C . ARG A 1 84 ? 17.047 -0.677 -6.924 1.00 84.88 84 ARG A C 1
ATOM 657 O O . ARG A 1 84 ? 16.938 0.050 -5.942 1.00 84.88 84 ARG A O 1
ATOM 664 N N . ALA A 1 85 ? 17.864 -0.410 -7.940 1.00 89.00 85 ALA A N 1
ATOM 665 C CA . ALA A 1 85 ? 18.653 0.817 -8.021 1.00 89.00 85 ALA A CA 1
ATOM 666 C C . ALA A 1 85 ? 17.744 2.055 -8.058 1.00 89.00 85 ALA A C 1
ATOM 668 O O . ALA A 1 85 ? 17.887 2.933 -7.210 1.00 89.00 85 ALA A O 1
ATOM 669 N N . ALA A 1 86 ? 16.729 2.055 -8.928 1.00 88.31 86 ALA A N 1
ATOM 670 C CA . ALA A 1 86 ? 15.765 3.148 -9.034 1.00 88.31 86 ALA A CA 1
ATOM 671 C C . ALA A 1 86 ? 14.986 3.380 -7.728 1.00 88.31 86 ALA A C 1
ATOM 673 O O . ALA A 1 86 ? 14.802 4.519 -7.306 1.00 88.31 86 ALA A O 1
ATOM 674 N N . LEU A 1 87 ? 14.572 2.305 -7.043 1.00 84.44 87 LEU A N 1
ATOM 675 C CA . LEU A 1 87 ? 13.904 2.410 -5.740 1.00 84.44 87 LEU A CA 1
ATOM 676 C C . LEU A 1 87 ? 14.805 3.007 -4.652 1.00 84.44 87 LEU A C 1
ATOM 678 O O . LEU A 1 87 ? 14.297 3.667 -3.749 1.00 84.44 87 LEU A O 1
ATOM 682 N N . LEU A 1 88 ? 16.114 2.747 -4.694 1.00 85.38 88 LEU A N 1
ATOM 683 C CA . LEU A 1 88 ? 17.062 3.308 -3.729 1.00 85.38 88 LEU A CA 1
ATOM 684 C C . LEU A 1 88 ? 17.364 4.782 -4.001 1.00 85.38 88 LEU A C 1
ATOM 686 O O . LEU A 1 88 ? 17.537 5.536 -3.050 1.00 85.38 88 LEU A O 1
ATOM 690 N N . GLU A 1 89 ? 17.430 5.176 -5.270 1.00 89.06 89 GLU A N 1
ATOM 691 C CA . GLU A 1 89 ? 17.755 6.545 -5.671 1.00 89.06 89 GLU A CA 1
ATOM 692 C C . GLU A 1 89 ? 16.554 7.488 -5.547 1.00 89.06 89 GLU A C 1
ATOM 694 O O . GLU A 1 89 ? 16.658 8.559 -4.955 1.00 89.06 89 GLU A O 1
ATOM 699 N N . TYR A 1 90 ? 15.395 7.073 -6.061 1.00 85.44 90 TYR A N 1
ATOM 700 C CA . TYR A 1 90 ? 14.221 7.940 -6.196 1.00 85.44 90 TYR A CA 1
ATOM 701 C C . TYR A 1 90 ? 13.106 7.621 -5.198 1.00 85.44 90 TYR A C 1
ATOM 703 O O . TYR A 1 90 ? 12.077 8.300 -5.176 1.00 85.44 90 TYR A O 1
ATOM 711 N N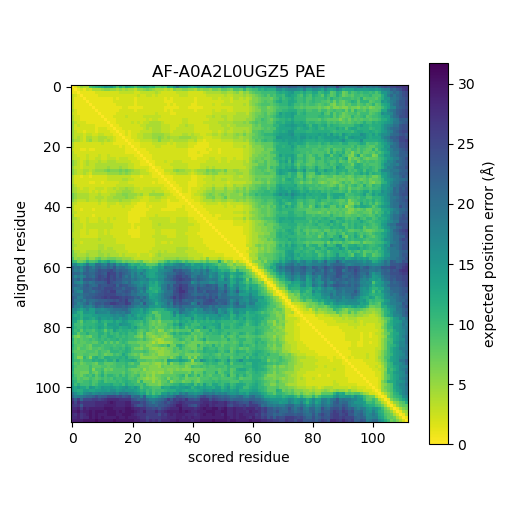 . GLY A 1 91 ? 13.263 6.568 -4.392 1.00 81.50 91 GLY A N 1
ATOM 712 C CA . GLY A 1 91 ? 12.150 6.010 -3.636 1.00 81.50 91 GLY A CA 1
ATOM 713 C C . GLY A 1 91 ? 11.065 5.458 -4.566 1.00 81.50 91 GLY A C 1
ATOM 714 O O . GLY A 1 91 ? 11.316 5.063 -5.706 1.00 81.50 91 GLY A O 1
ATOM 715 N N . TRP A 1 92 ? 9.821 5.412 -4.086 1.00 79.69 92 TRP A N 1
ATOM 716 C CA . TRP A 1 92 ? 8.697 5.066 -4.953 1.00 79.69 92 TRP A CA 1
ATOM 717 C C . TRP A 1 92 ? 8.255 6.290 -5.768 1.00 79.69 92 TRP A C 1
ATOM 719 O O . TRP A 1 92 ? 7.459 7.097 -5.293 1.00 79.69 92 TRP A O 1
ATOM 729 N N . ASN A 1 93 ? 8.751 6.401 -7.002 1.00 84.69 93 ASN A N 1
ATOM 730 C CA . ASN A 1 93 ? 8.342 7.398 -7.994 1.00 84.69 93 ASN A CA 1
ATOM 731 C C . ASN A 1 93 ? 7.631 6.687 -9.154 1.00 84.69 93 ASN A C 1
ATOM 733 O O . ASN A 1 93 ? 8.265 6.006 -9.954 1.00 84.69 93 ASN A O 1
ATOM 737 N N . GLU A 1 94 ? 6.304 6.784 -9.225 1.00 80.44 94 GLU A N 1
ATOM 738 C CA . GLU A 1 94 ? 5.505 5.949 -10.129 1.00 80.44 94 GLU A CA 1
ATOM 739 C C . GLU A 1 94 ? 5.834 6.106 -11.627 1.00 80.44 94 GLU A C 1
ATOM 741 O O . GLU A 1 94 ? 6.003 5.072 -12.279 1.00 80.44 94 GLU A O 1
ATOM 746 N N . PRO A 1 95 ? 6.016 7.328 -12.167 1.00 84.94 95 PRO A N 1
ATOM 747 C CA . PRO A 1 95 ? 6.529 7.530 -13.524 1.00 84.94 95 PRO A CA 1
ATOM 748 C C . PRO A 1 95 ? 7.836 6.787 -13.843 1.00 84.94 95 PRO A C 1
ATOM 750 O O . PRO A 1 95 ? 8.013 6.343 -14.971 1.00 84.94 95 PRO A O 1
ATOM 753 N N . ILE A 1 96 ? 8.731 6.619 -12.862 1.00 85.19 96 ILE A N 1
ATOM 754 C CA . ILE A 1 96 ? 10.028 5.940 -13.034 1.00 85.19 96 ILE A CA 1
ATOM 755 C C . ILE A 1 96 ? 9.897 4.427 -12.814 1.00 85.19 96 ILE A C 1
ATOM 757 O O . ILE A 1 96 ? 10.431 3.619 -13.567 1.00 85.19 96 ILE A O 1
ATOM 761 N N . ILE A 1 97 ? 9.178 4.023 -11.768 1.00 84.00 97 ILE A N 1
ATOM 762 C CA . ILE A 1 97 ? 9.133 2.633 -11.302 1.00 84.00 97 ILE A CA 1
ATOM 763 C C . ILE A 1 97 ? 8.200 1.765 -12.155 1.00 84.00 97 ILE A C 1
ATOM 765 O O . ILE A 1 97 ? 8.446 0.569 -12.332 1.00 84.00 97 ILE A O 1
ATOM 769 N N . ARG A 1 98 ? 7.114 2.330 -12.691 1.00 79.19 98 ARG A N 1
ATOM 770 C CA . ARG A 1 98 ? 6.097 1.556 -13.417 1.00 79.19 98 ARG A CA 1
ATOM 771 C C . ARG A 1 98 ? 6.586 0.973 -14.754 1.00 79.19 98 ARG A C 1
ATOM 773 O O . ARG A 1 98 ? 6.281 -0.200 -14.997 1.00 79.19 98 ARG A O 1
ATOM 780 N N . PRO A 1 99 ? 7.365 1.695 -15.580 1.00 79.56 99 PRO A N 1
ATOM 781 C CA . PRO A 1 99 ? 7.994 1.118 -16.771 1.00 79.56 99 PRO A CA 1
ATOM 782 C C . PRO A 1 99 ? 8.930 -0.053 -16.431 1.00 79.56 99 PRO A C 1
ATOM 784 O O . PRO A 1 99 ? 8.778 -1.144 -16.982 1.00 79.56 99 PRO A O 1
ATOM 787 N N . LEU A 1 100 ? 9.785 0.110 -15.412 1.00 79.25 100 LEU A N 1
ATOM 788 C CA . LEU A 1 100 ? 10.727 -0.923 -14.947 1.00 79.25 100 LEU A CA 1
ATOM 789 C C . LEU A 1 100 ? 10.031 -2.205 -14.462 1.00 79.25 100 LEU A C 1
ATOM 791 O O . LEU A 1 100 ? 10.543 -3.309 -14.627 1.00 79.25 100 LEU A O 1
ATOM 795 N N . LEU A 1 101 ? 8.838 -2.076 -13.874 1.00 72.69 101 LEU A N 1
ATOM 796 C CA . LEU A 1 101 ? 8.025 -3.213 -13.431 1.00 72.69 101 LEU A CA 1
ATOM 797 C C . LEU A 1 101 ? 7.349 -3.976 -14.571 1.00 72.69 101 LEU A C 1
ATOM 799 O O . LEU A 1 101 ? 7.025 -5.153 -14.411 1.00 72.69 101 LEU A O 1
ATOM 803 N N . THR A 1 102 ? 7.054 -3.296 -15.677 1.00 69.12 102 THR A N 1
ATOM 804 C CA . THR A 1 102 ? 6.325 -3.877 -16.813 1.00 69.12 102 THR A CA 1
ATOM 805 C C . THR A 1 102 ? 7.253 -4.349 -17.927 1.00 69.12 102 THR A C 1
ATOM 807 O O . THR A 1 102 ? 6.795 -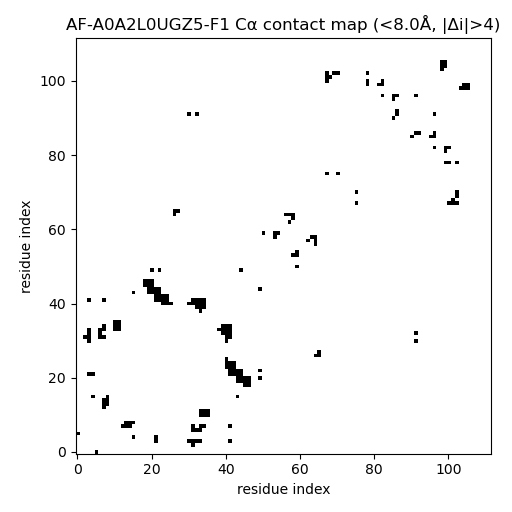5.048 -18.828 1.00 69.12 102 THR A O 1
ATOM 810 N N . GLY A 1 103 ? 8.550 -4.034 -17.833 1.00 61.69 103 GLY A N 1
ATOM 811 C CA . GLY A 1 103 ? 9.542 -4.370 -18.850 1.00 61.69 103 GLY A CA 1
ATOM 812 C C . GLY A 1 103 ? 9.349 -3.588 -20.148 1.00 61.69 103 GLY A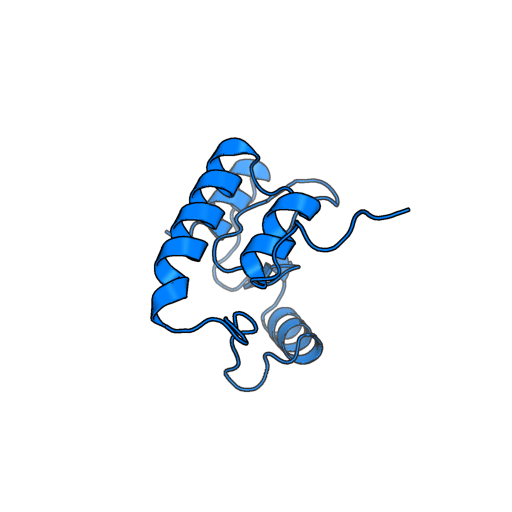 C 1
ATOM 813 O O . GLY A 1 103 ? 9.869 -3.998 -21.180 1.00 61.69 103 GLY A O 1
ATOM 814 N N . THR A 1 104 ? 8.575 -2.500 -20.118 1.00 56.94 104 THR A N 1
ATOM 815 C CA . THR A 1 104 ? 8.505 -1.542 -21.220 1.00 56.94 104 THR A CA 1
ATOM 816 C C . THR A 1 104 ? 9.682 -0.590 -21.085 1.00 56.94 104 THR A C 1
ATOM 818 O O . THR A 1 104 ? 9.751 0.135 -20.091 1.00 56.94 104 THR A O 1
ATOM 821 N N . ASP A 1 105 ? 10.583 -0.585 -22.067 1.00 48.16 105 ASP A N 1
ATOM 822 C CA . ASP A 1 105 ? 11.627 0.434 -22.166 1.00 48.16 105 ASP A CA 1
ATOM 823 C C . ASP A 1 105 ? 10.979 1.826 -22.141 1.00 48.16 105 ASP A C 1
ATOM 825 O O . ASP A 1 105 ? 10.135 2.147 -22.983 1.00 48.16 105 ASP A O 1
ATOM 829 N N . SER A 1 106 ? 11.380 2.667 -21.182 1.00 43.94 106 SER A N 1
ATOM 830 C CA . SER A 1 106 ? 10.972 4.081 -21.126 1.00 43.94 106 SER A CA 1
ATOM 831 C C . SER A 1 106 ? 11.403 4.880 -22.366 1.00 43.94 106 SER A C 1
ATOM 833 O O . SER A 1 106 ? 10.883 5.966 -22.600 1.00 43.94 106 SER A O 1
ATOM 835 N N . GLU A 1 107 ? 12.303 4.342 -23.193 1.00 41.03 107 GLU A N 1
ATOM 836 C CA . GLU A 1 107 ? 12.843 4.992 -24.396 1.00 41.03 107 GLU A CA 1
ATOM 837 C C . GLU A 1 107 ? 11.862 5.028 -25.588 1.00 41.03 107 GLU A C 1
ATOM 839 O O . GLU A 1 107 ? 12.159 5.637 -26.612 1.00 41.03 107 GLU A O 1
ATOM 844 N N . ALA A 1 108 ? 10.682 4.402 -25.499 1.00 40.12 108 ALA A N 1
ATOM 845 C CA . ALA A 1 108 ? 9.774 4.293 -26.646 1.00 40.12 108 ALA A CA 1
ATOM 846 C C . ALA A 1 108 ? 8.702 5.397 -26.769 1.00 40.12 108 ALA A C 1
ATOM 848 O O . ALA A 1 108 ? 7.880 5.320 -27.683 1.00 40.12 108 ALA A O 1
ATOM 849 N N . GLN A 1 109 ? 8.644 6.410 -25.893 1.00 37.25 109 GLN A N 1
ATOM 850 C CA . GLN A 1 109 ? 7.558 7.408 -25.949 1.00 37.25 109 GLN A CA 1
ATOM 851 C C . GLN A 1 109 ? 7.978 8.847 -25.633 1.00 37.25 109 GLN A C 1
ATOM 853 O O . GLN A 1 109 ? 7.409 9.460 -24.739 1.00 37.25 109 GLN A O 1
ATOM 858 N N . ILE A 1 110 ? 8.891 9.428 -26.420 1.00 34.88 110 ILE A N 1
ATOM 859 C CA . ILE A 1 110 ? 8.856 10.874 -26.715 1.00 34.88 110 ILE A CA 1
ATOM 860 C C . ILE A 1 110 ? 9.299 11.102 -28.170 1.00 34.88 110 ILE A C 1
ATOM 862 O O . ILE A 1 110 ? 10.478 11.284 -28.458 1.00 34.88 110 ILE A O 1
ATOM 866 N N . GLN A 1 111 ? 8.345 11.123 -29.099 1.00 29.30 111 GLN A N 1
ATOM 867 C CA . GLN A 1 111 ? 8.466 11.909 -30.330 1.00 29.30 111 GLN A CA 1
ATOM 868 C C . GLN A 1 111 ? 7.189 12.743 -30.452 1.00 29.30 111 GLN A C 1
ATOM 870 O O . GLN A 1 111 ? 6.090 12.188 -30.479 1.00 29.30 111 GLN A O 1
ATOM 875 N N . PHE A 1 112 ? 7.367 14.066 -30.402 1.00 38.97 112 PHE A N 1
ATOM 876 C CA . PHE A 1 112 ? 6.346 15.070 -30.701 1.00 38.97 112 PHE A CA 1
ATOM 877 C C . PHE A 1 112 ? 6.113 15.165 -32.208 1.00 38.97 112 PHE A C 1
ATOM 879 O O . PHE A 1 112 ? 7.103 14.991 -32.957 1.00 38.97 112 PHE A O 1
#

Mean predicted aligned error: 9.95 Å

Foldseek 3Di:
DQLLQVLQCVAVVDRDDPQWDFAFQVLDSPANAAHPDPPGRTDTDGPVVNCVSCVVVVNNDVDRPQPLPPAPPVCVVVLVVVLVVCCVPPNDDCVVNVCSSNVNPPVPDDDD

Organism: NCBI:txid37921

Sequence (112 aa):
MRPRRYAYDYLTGKTLHSGIALMHVYDVPLCVHAGTGTDTHLLPGTQALNMLDRSRKGRHAYASTFRWRGVGHGQIPAQSVELRAALLEYGWNEPIIRPLLTGTDSEAQIQF

Solvent-accessible surface area (backbone atoms only — not comparable to full-atom values): 6970 Å² total; per-residue (Å²): 136,60,66,49,60,51,36,36,21,71,63,60,74,50,82,74,59,89,79,50,35,75,39,54,76,83,64,53,91,84,64,46,58,46,52,86,61,90,84,32,37,59,43,79,36,46,60,67,53,47,52,52,51,30,44,77,70,66,35,66,74,88,38,68,82,78,51,69,68,89,56,56,85,83,47,52,62,58,45,51,50,51,46,49,50,49,42,70,75,64,42,94,40,65,90,66,51,51,34,54,66,59,72,47,68,78,84,78,76,86,81,134

Radius of gyration: 15.79 Å; Cα contacts (8 Å, |Δi|>4): 112; chains: 1; bounding box: 32×33×46 Å

pLDDT: mean 78.53, std 16.94, range [29.3, 95.56]